Protein AF-A0ABD1H750-F1 (afdb_monomer)

Radius of gyration: 20.86 Å; Cα contacts (8 Å, |Δi|>4): 31; chains: 1; bounding box: 53×37×43 Å

Solvent-accessible surface area (backbone atoms only — not comparable to full-atom values): 6311 Å² total; per-residue (Å²): 136,84,82,76,80,90,79,86,72,84,70,65,93,65,50,74,70,54,50,52,52,49,56,58,40,41,80,81,40,69,92,39,32,64,58,47,18,64,74,66,68,81,53,49,33,70,54,51,49,52,53,51,51,53,53,51,51,52,51,51,30,57,75,68,66,64,59,80,74,70,74,66,75,72,89,79,76,82,75,84,65,81,73,71,84,71,77,75,92,55,82,82,81,78,119

Sequence (95 aa):
MAKTSDSVAELSSWTLEEDKRFENCLVDSVGRWGEIAARLGTISAAEAERRYAMLLEDLAAMEAREIEHLAHPECSKSVKRQTRKVRPWTEDEHR

Structure (mmCIF, N/CA/C/O backbone):
data_AF-A0ABD1H750-F1
#
_entry.id   AF-A0ABD1H750-F1
#
loop_
_atom_site.group_PDB
_atom_site.id
_atom_site.type_symbol
_atom_site.label_atom_id
_atom_site.label_alt_id
_atom_site.label_comp_id
_atom_site.label_asym_id
_atom_site.label_entity_id
_atom_site.label_seq_id
_atom_site.pdbx_PDB_ins_code
_atom_site.Cartn_x
_atom_site.Cartn_y
_atom_site.Cartn_z
_atom_site.occupancy
_atom_site.B_iso_or_equiv
_atom_site.auth_seq_id
_atom_site.auth_comp_id
_atom_site.auth_asym_id
_atom_site.auth_atom_id
_atom_site.pdbx_PDB_model_num
ATOM 1 N N . MET A 1 1 ? 4.309 20.890 -31.938 1.00 34.62 1 MET A N 1
ATOM 2 C CA . MET A 1 1 ? 3.722 20.722 -30.594 1.00 34.62 1 MET A CA 1
ATOM 3 C C . MET A 1 1 ? 4.368 19.501 -29.969 1.00 34.62 1 MET A C 1
ATOM 5 O O . MET A 1 1 ? 4.004 18.393 -30.330 1.00 34.62 1 MET A O 1
ATOM 9 N N . ALA A 1 2 ? 5.402 19.690 -29.152 1.00 35.22 2 ALA A N 1
ATOM 10 C CA . ALA A 1 2 ? 6.023 18.589 -28.424 1.00 35.22 2 ALA A CA 1
ATOM 11 C C . ALA A 1 2 ? 5.295 18.460 -27.084 1.00 35.22 2 ALA A C 1
ATOM 13 O O . ALA A 1 2 ? 5.286 19.398 -26.291 1.00 35.22 2 ALA A O 1
ATOM 14 N N . LYS A 1 3 ? 4.608 17.335 -26.896 1.00 34.81 3 LYS A N 1
ATOM 15 C CA . LYS A 1 3 ? 3.912 16.980 -25.664 1.00 34.81 3 LYS A CA 1
ATOM 16 C C . LYS A 1 3 ? 4.952 16.337 -24.748 1.00 34.81 3 LYS A C 1
ATOM 18 O O . LYS A 1 3 ? 5.222 15.151 -24.865 1.00 34.81 3 LYS A O 1
ATOM 23 N N . THR A 1 4 ? 5.619 17.150 -23.937 1.00 40.34 4 THR A N 1
ATOM 24 C CA . THR A 1 4 ? 6.466 16.670 -22.841 1.00 40.34 4 THR A CA 1
ATOM 25 C C . THR A 1 4 ? 5.558 16.011 -21.814 1.00 40.34 4 THR A C 1
ATOM 27 O O . THR A 1 4 ? 4.721 16.683 -21.215 1.00 40.34 4 THR A O 1
ATOM 30 N N . SER A 1 5 ? 5.679 14.689 -21.700 1.00 46.97 5 SER A N 1
ATOM 31 C CA . SER A 1 5 ? 5.019 13.871 -20.690 1.00 46.97 5 SER A CA 1
ATOM 32 C C . SER A 1 5 ? 5.418 14.355 -19.301 1.00 46.97 5 SER A C 1
ATOM 34 O O . SER A 1 5 ? 6.559 14.211 -18.868 1.00 46.97 5 SER A O 1
ATOM 36 N N . ASP A 1 6 ? 4.456 14.975 -18.636 1.00 42.34 6 ASP A N 1
ATOM 37 C CA . ASP A 1 6 ? 4.452 15.228 -17.206 1.00 42.34 6 ASP A CA 1
ATOM 38 C C . ASP A 1 6 ? 4.246 13.864 -16.525 1.00 42.34 6 ASP A C 1
ATOM 40 O O . ASP A 1 6 ? 3.128 13.364 -16.435 1.00 42.34 6 ASP A O 1
ATOM 44 N N . SER A 1 7 ? 5.329 13.138 -16.243 1.00 52.81 7 SER A N 1
ATOM 45 C CA . SER A 1 7 ? 5.243 11.763 -15.704 1.00 52.81 7 SER A CA 1
ATOM 46 C C . SER A 1 7 ? 6.186 11.507 -14.534 1.00 52.81 7 SER A C 1
ATOM 48 O O . SER A 1 7 ? 6.468 10.362 -14.211 1.00 52.81 7 SER A O 1
ATOM 50 N N . VAL A 1 8 ? 6.683 12.561 -13.878 1.00 51.12 8 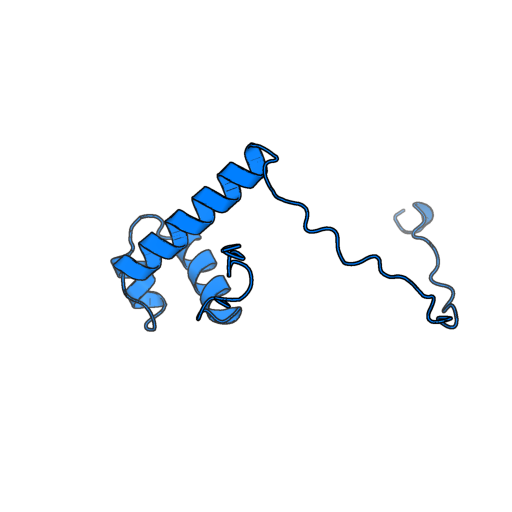VAL A N 1
ATOM 51 C CA . VAL A 1 8 ? 7.607 12.423 -12.731 1.00 51.12 8 VAL A CA 1
ATOM 52 C C . VAL A 1 8 ? 7.148 13.227 -11.500 1.00 51.12 8 VAL A C 1
ATOM 54 O O . VAL A 1 8 ? 7.849 13.260 -10.494 1.00 51.12 8 VAL A O 1
ATOM 57 N N . ALA A 1 9 ? 5.971 13.870 -11.519 1.00 45.31 9 ALA A N 1
ATOM 58 C CA . ALA A 1 9 ? 5.587 14.778 -10.432 1.00 45.31 9 ALA A CA 1
ATOM 59 C C . ALA A 1 9 ? 4.116 14.754 -9.994 1.00 45.31 9 ALA A C 1
ATOM 61 O O . ALA A 1 9 ? 3.726 15.621 -9.214 1.00 45.31 9 ALA A O 1
ATOM 62 N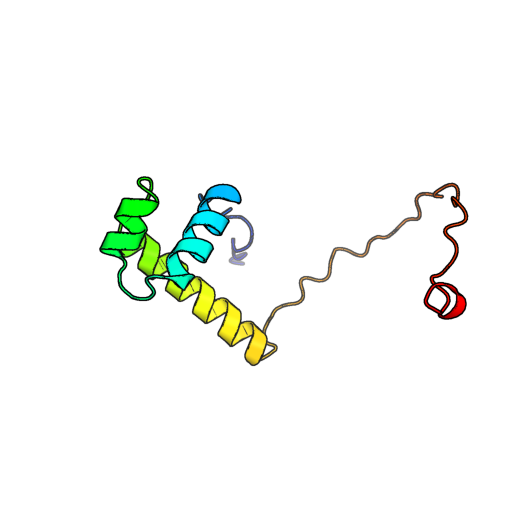 N . GLU A 1 10 ? 3.323 13.735 -10.341 1.00 47.25 10 GLU A N 1
ATOM 63 C CA . GLU A 1 10 ? 2.270 13.327 -9.400 1.00 47.25 10 GLU A CA 1
ATOM 64 C C . GLU A 1 10 ? 2.954 12.562 -8.267 1.00 47.25 10 GLU A C 1
ATOM 66 O O . GLU A 1 10 ? 2.957 11.336 -8.202 1.00 47.25 10 GLU A O 1
ATOM 71 N N . LEU A 1 11 ? 3.636 13.318 -7.402 1.00 53.25 11 LEU A N 1
ATOM 72 C CA . LEU A 1 11 ? 4.050 12.857 -6.087 1.00 53.25 11 LEU A CA 1
ATOM 73 C C . LEU A 1 11 ? 2.801 12.261 -5.449 1.00 53.25 11 LEU A C 1
ATOM 75 O O . LEU A 1 11 ? 1.872 12.999 -5.117 1.00 53.25 11 LEU A O 1
ATOM 79 N N . SER A 1 12 ? 2.765 10.929 -5.383 1.00 60.16 12 SER A N 1
ATOM 80 C CA . SER A 1 12 ? 1.692 10.170 -4.760 1.00 60.16 12 SER A CA 1
ATOM 81 C C . SER A 1 12 ? 1.268 10.894 -3.488 1.00 60.16 12 SER A C 1
ATOM 83 O O . SER A 1 12 ? 2.105 11.215 -2.645 1.00 60.16 12 SER A O 1
ATOM 85 N N . SER A 1 13 ? -0.025 11.189 -3.359 1.00 76.94 13 SER A N 1
ATOM 86 C CA . SER A 1 13 ? -0.595 11.831 -2.164 1.00 76.94 13 SER A CA 1
ATOM 87 C C . SER A 1 13 ? -0.365 11.024 -0.878 1.00 76.94 13 SER A C 1
ATOM 89 O O . SER A 1 13 ? -0.678 11.496 0.212 1.00 76.94 13 SER A O 1
ATOM 91 N N . TRP A 1 14 ? 0.200 9.826 -1.014 1.00 83.25 14 TRP A N 1
ATOM 92 C CA . TRP A 1 14 ? 0.544 8.908 0.045 1.00 83.25 14 TRP A CA 1
ATOM 93 C C . TRP A 1 14 ? 1.866 9.264 0.706 1.00 83.25 14 TRP A C 1
ATOM 95 O O . TRP A 1 14 ? 2.930 9.320 0.084 1.00 83.25 14 TRP A O 1
ATOM 105 N N . THR A 1 15 ? 1.801 9.418 2.019 1.00 87.12 15 THR A N 1
ATOM 106 C CA . THR A 1 15 ? 2.995 9.456 2.856 1.00 87.12 15 THR A CA 1
ATOM 107 C C . THR A 1 15 ? 3.662 8.081 2.921 1.00 87.12 15 THR A C 1
ATOM 109 O O . THR A 1 15 ? 3.021 7.040 2.757 1.00 87.12 15 THR A O 1
ATOM 112 N N . LEU A 1 16 ? 4.962 8.062 3.228 1.00 87.00 16 LEU A N 1
ATOM 113 C CA . LEU A 1 16 ? 5.709 6.818 3.441 1.00 87.00 16 LEU A CA 1
ATOM 114 C C . LEU A 1 16 ? 5.092 5.968 4.566 1.00 87.00 16 LEU A C 1
ATOM 116 O O . LEU A 1 16 ? 5.092 4.740 4.500 1.00 87.00 16 LEU A O 1
ATOM 120 N N . GLU A 1 17 ? 4.584 6.609 5.620 1.00 89.94 17 GLU A N 1
ATOM 121 C CA . GLU A 1 17 ? 3.893 5.931 6.714 1.00 89.94 17 GLU A CA 1
ATOM 122 C C . GLU A 1 17 ? 2.577 5.280 6.271 1.00 89.94 17 GLU A C 1
ATOM 124 O O . GLU A 1 17 ? 2.274 4.174 6.722 1.00 89.94 17 GLU A O 1
ATOM 129 N N . GLU A 1 18 ? 1.793 5.938 5.414 1.00 89.81 18 GLU A N 1
ATOM 130 C CA . GLU A 1 18 ? 0.554 5.370 4.867 1.00 89.81 18 GLU A CA 1
ATOM 131 C C . GLU A 1 18 ? 0.838 4.179 3.959 1.00 89.81 18 GLU A C 1
ATOM 133 O O . GLU A 1 18 ? 0.191 3.141 4.100 1.00 89.81 18 GLU A O 1
ATOM 138 N N . ASP A 1 19 ? 1.846 4.298 3.098 1.00 89.81 19 ASP A N 1
ATOM 139 C CA . ASP A 1 19 ? 2.260 3.235 2.185 1.00 89.81 19 ASP A CA 1
ATOM 140 C C . ASP A 1 19 ? 2.710 1.987 2.963 1.00 89.81 19 ASP A C 1
ATOM 142 O O . ASP A 1 19 ? 2.185 0.894 2.758 1.00 89.81 19 ASP A O 1
ATOM 146 N N . LYS A 1 20 ? 3.541 2.161 4.001 1.00 91.06 20 LYS A N 1
ATOM 147 C CA . LYS A 1 20 ? 3.937 1.064 4.906 1.00 91.06 20 LYS A CA 1
ATOM 148 C C . LYS A 1 20 ? 2.756 0.408 5.618 1.00 91.06 20 LYS A C 1
ATOM 150 O O . LYS A 1 20 ? 2.736 -0.808 5.808 1.00 91.06 20 LYS A O 1
ATOM 155 N N . ARG A 1 21 ? 1.779 1.198 6.077 1.00 92.69 21 ARG A N 1
ATOM 156 C CA . ARG A 1 21 ? 0.577 0.653 6.731 1.00 92.69 21 ARG A CA 1
ATOM 157 C C . ARG A 1 21 ? -0.272 -0.138 5.746 1.00 92.69 21 ARG A C 1
ATOM 159 O O . ARG A 1 21 ? -0.807 -1.177 6.128 1.00 92.69 21 ARG A O 1
ATOM 166 N N . PHE A 1 22 ? -0.382 0.338 4.512 1.00 93.00 22 PHE A N 1
ATOM 167 C CA . PHE A 1 22 ? -1.055 -0.369 3.433 1.00 93.00 22 PHE A CA 1
ATOM 168 C C . PHE A 1 22 ? -0.373 -1.700 3.120 1.00 93.00 22 PHE A C 1
ATOM 170 O O . PHE A 1 22 ? -1.042 -2.730 3.192 1.00 93.00 22 PHE A O 1
ATOM 177 N N . GLU A 1 23 ? 0.943 -1.709 2.903 1.00 92.31 23 GLU A N 1
ATOM 178 C CA . GLU A 1 23 ? 1.715 -2.938 2.675 1.00 92.31 23 GLU A CA 1
ATOM 179 C C . GLU A 1 23 ? 1.550 -3.942 3.820 1.00 92.31 23 GLU A C 1
ATOM 181 O O . GLU A 1 23 ? 1.305 -5.126 3.591 1.00 92.31 23 GLU A O 1
ATOM 186 N N . ASN A 1 24 ? 1.590 -3.471 5.068 1.00 93.06 24 ASN A N 1
ATOM 187 C CA . ASN A 1 24 ? 1.375 -4.338 6.222 1.00 93.06 24 ASN A CA 1
ATOM 188 C C . ASN A 1 24 ? -0.052 -4.917 6.266 1.00 93.06 24 ASN A C 1
ATOM 190 O O . ASN A 1 24 ? -0.243 -6.056 6.679 1.00 93.06 24 ASN A O 1
ATOM 194 N N . CYS A 1 25 ? -1.065 -4.164 5.827 1.00 92.69 25 CYS A N 1
ATOM 195 C CA . CYS A 1 25 ? -2.434 -4.677 5.734 1.00 92.69 25 CYS A CA 1
ATOM 196 C C . CYS A 1 25 ? -2.609 -5.689 4.593 1.00 92.69 25 CYS A C 1
ATOM 198 O O . CYS A 1 25 ? -3.448 -6.585 4.713 1.00 92.69 25 CYS A O 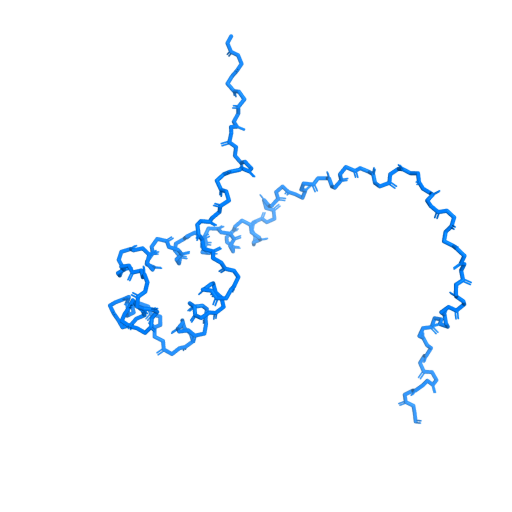1
ATOM 200 N N . LEU A 1 26 ? -1.831 -5.577 3.510 1.00 93.50 26 LEU A N 1
ATOM 201 C CA . LEU A 1 26 ? -1.854 -6.562 2.429 1.00 93.50 26 LEU A CA 1
ATOM 202 C C . LEU A 1 26 ? -1.467 -7.948 2.946 1.00 93.50 26 LEU A C 1
ATOM 204 O O . LEU A 1 26 ? -2.138 -8.907 2.586 1.00 93.50 26 LEU A O 1
ATOM 208 N N . VAL A 1 27 ? -0.483 -8.057 3.845 1.00 90.50 27 VAL A N 1
ATOM 209 C CA . VAL A 1 27 ? -0.042 -9.349 4.415 1.00 90.50 27 VAL A CA 1
ATOM 210 C C . VAL A 1 27 ? -1.213 -10.174 4.966 1.00 90.50 27 VAL A C 1
ATOM 212 O O . VAL A 1 27 ? -1.286 -11.378 4.727 1.00 90.50 27 VAL A O 1
ATOM 215 N N . ASP A 1 28 ? -2.158 -9.523 5.647 1.00 87.62 28 ASP A N 1
ATOM 216 C CA . ASP A 1 28 ? -3.278 -10.197 6.313 1.00 87.62 28 ASP A CA 1
ATOM 217 C C . ASP A 1 28 ? -4.552 -10.283 5.458 1.00 87.62 28 ASP A C 1
ATOM 219 O O . ASP A 1 28 ? -5.479 -11.026 5.792 1.00 87.62 28 ASP A O 1
ATOM 223 N N . SER A 1 29 ? -4.710 -9.418 4.451 1.00 87.94 29 SER A N 1
ATOM 224 C CA . SER A 1 29 ? -6.040 -9.090 3.907 1.00 87.94 29 SER A CA 1
ATOM 225 C C . SER A 1 29 ? -6.055 -8.706 2.422 1.00 87.94 29 SER A C 1
ATOM 227 O O . SER A 1 29 ? -6.927 -7.940 2.006 1.00 87.94 29 SER A O 1
ATOM 229 N N . VAL A 1 30 ? -5.149 -9.256 1.598 1.00 89.75 30 VAL A N 1
ATOM 230 C CA . VAL A 1 30 ? -5.187 -9.071 0.128 1.00 89.75 30 VAL A CA 1
ATOM 231 C C . VAL A 1 30 ? -6.595 -9.336 -0.426 1.00 89.75 30 VAL A C 1
ATOM 233 O O . VAL A 1 30 ? -7.237 -10.330 -0.083 1.00 89.75 30 VAL A O 1
ATOM 236 N N . GLY A 1 31 ? -7.098 -8.436 -1.276 1.00 86.44 31 GLY A N 1
ATOM 237 C CA . GLY A 1 31 ? -8.426 -8.552 -1.893 1.00 86.44 31 GLY A CA 1
ATOM 238 C C . GLY A 1 31 ? -9.597 -8.160 -0.983 1.00 86.44 31 GLY A C 1
ATOM 239 O O . GLY A 1 31 ? -10.730 -8.059 -1.450 1.00 86.44 31 GLY A O 1
ATOM 240 N N . ARG A 1 32 ? -9.358 -7.882 0.307 1.00 94.50 32 ARG A N 1
ATOM 241 C CA . ARG A 1 32 ? -10.371 -7.399 1.263 1.00 94.50 32 ARG A CA 1
ATOM 242 C C . ARG A 1 32 ? -10.261 -5.884 1.427 1.00 94.50 32 ARG A C 1
ATOM 244 O O . ARG A 1 32 ? -10.050 -5.371 2.524 1.00 94.50 32 ARG A O 1
ATOM 251 N N . TRP A 1 33 ? -10.432 -5.154 0.327 1.00 94.50 33 TRP A N 1
ATOM 252 C CA . TRP A 1 33 ? -10.197 -3.704 0.258 1.00 94.50 33 TRP A CA 1
ATOM 253 C C . TRP A 1 33 ? -11.005 -2.888 1.267 1.00 94.50 33 TRP A C 1
ATOM 255 O O . TRP A 1 33 ? -10.505 -1.902 1.797 1.00 94.50 33 TRP A O 1
ATOM 265 N N . GLY A 1 34 ? -12.228 -3.321 1.584 1.00 91.69 34 GLY A N 1
ATOM 266 C CA . GLY A 1 34 ? -13.041 -2.697 2.631 1.00 91.69 34 GLY A CA 1
ATOM 267 C C . GLY A 1 34 ? -12.413 -2.789 4.025 1.00 91.69 34 GLY A C 1
ATOM 268 O O . GLY A 1 34 ? -12.482 -1.829 4.786 1.00 91.69 34 GLY A O 1
ATOM 269 N N . GLU A 1 35 ? -11.755 -3.904 4.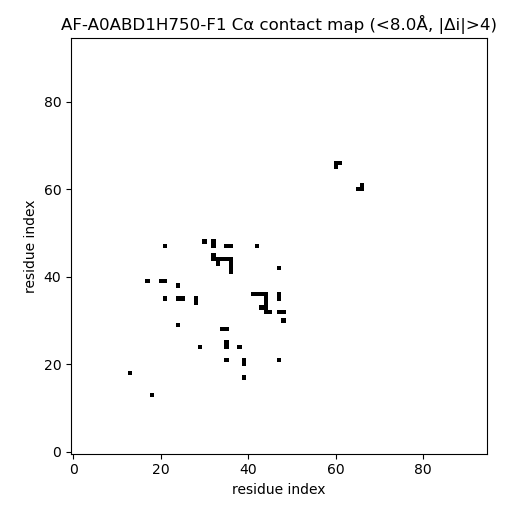353 1.00 92.69 35 GLU A N 1
ATOM 270 C CA . GLU A 1 35 ? -11.046 -4.055 5.630 1.00 92.69 35 GLU A CA 1
ATOM 271 C C . GLU A 1 35 ? -9.750 -3.249 5.650 1.00 92.69 35 GLU A C 1
ATOM 273 O O . GLU A 1 35 ? -9.456 -2.589 6.644 1.00 92.69 35 GLU A O 1
ATOM 278 N N . ILE A 1 36 ? -9.004 -3.256 4.544 1.00 92.06 36 ILE A N 1
ATOM 279 C CA . ILE A 1 36 ? -7.783 -2.456 4.401 1.00 92.06 36 ILE A CA 1
ATOM 280 C C . ILE A 1 36 ? -8.118 -0.966 4.565 1.00 92.06 36 ILE A C 1
ATOM 282 O O . ILE A 1 36 ? -7.506 -0.282 5.381 1.00 92.06 36 ILE A O 1
ATOM 286 N N . ALA A 1 37 ? -9.153 -0.479 3.877 1.00 92.38 37 ALA A N 1
ATOM 287 C CA . ALA A 1 37 ? -9.641 0.890 4.009 1.00 92.38 37 ALA A CA 1
ATOM 288 C C . ALA A 1 37 ? -10.082 1.219 5.444 1.00 92.38 37 ALA A C 1
ATOM 290 O O . ALA A 1 37 ? -9.730 2.273 5.966 1.00 92.38 37 ALA A O 1
ATOM 291 N N . ALA A 1 38 ? -10.791 0.305 6.116 1.00 92.38 38 ALA A N 1
ATOM 292 C CA . ALA A 1 38 ? -11.196 0.493 7.508 1.00 92.38 38 ALA A CA 1
ATOM 293 C C . ALA A 1 38 ? -10.000 0.552 8.476 1.00 92.38 38 ALA A C 1
ATOM 295 O O . ALA A 1 38 ? -10.028 1.329 9.429 1.00 92.38 38 ALA A O 1
ATOM 296 N N . ARG A 1 39 ? -8.943 -0.238 8.234 1.00 89.75 39 ARG A N 1
ATOM 297 C CA . ARG A 1 39 ? -7.710 -0.223 9.040 1.00 89.75 39 ARG A CA 1
ATOM 298 C C . ARG A 1 39 ? -6.877 1.035 8.813 1.00 89.75 39 ARG A C 1
ATOM 300 O O . ARG A 1 39 ? -6.311 1.556 9.771 1.00 89.75 39 ARG A O 1
ATOM 307 N N . LEU A 1 40 ? -6.788 1.516 7.572 1.00 88.25 40 LEU A N 1
ATOM 308 C CA . LEU A 1 40 ? -6.054 2.744 7.261 1.00 88.25 40 LEU A CA 1
ATOM 309 C C . LEU A 1 40 ? -6.830 3.994 7.684 1.00 88.25 40 LEU A C 1
ATOM 311 O O . LEU A 1 40 ? -6.221 4.963 8.127 1.00 88.25 40 LEU A O 1
ATOM 315 N N . GLY A 1 41 ? -8.159 3.979 7.567 1.00 87.06 41 GLY A N 1
ATOM 316 C CA . GLY A 1 41 ? -9.058 5.066 7.967 1.00 87.06 41 GLY A CA 1
ATOM 317 C C . GLY A 1 41 ? -8.957 6.339 7.118 1.00 87.06 41 GLY A C 1
ATOM 318 O O . GLY A 1 41 ? -9.812 7.212 7.237 1.00 87.06 41 GLY A O 1
ATOM 319 N N . THR A 1 42 ? -7.941 6.449 6.259 1.00 86.12 42 THR A N 1
ATOM 320 C CA . THR A 1 42 ? -7.660 7.626 5.427 1.00 86.12 42 THR A CA 1
ATOM 321 C C . THR A 1 42 ? -8.082 7.457 3.969 1.00 86.12 42 THR A C 1
ATOM 323 O O . THR A 1 42 ? -8.244 8.449 3.264 1.00 86.12 42 THR A O 1
ATOM 326 N N . ILE A 1 43 ? -8.307 6.221 3.516 1.00 88.94 43 ILE A N 1
ATOM 327 C CA . ILE A 1 43 ? -8.556 5.894 2.107 1.00 88.94 43 ILE A CA 1
ATOM 328 C C . ILE A 1 43 ? -9.837 5.082 1.921 1.00 88.94 43 ILE A C 1
ATOM 330 O O . ILE A 1 43 ? -10.320 4.419 2.837 1.00 88.94 43 ILE A O 1
ATOM 334 N N . SER A 1 44 ? -10.373 5.100 0.701 1.00 93.00 44 SER A N 1
ATOM 335 C CA . SER A 1 44 ? -11.504 4.250 0.316 1.00 93.00 44 SER A CA 1
ATOM 336 C C . SER A 1 44 ? -11.044 2.863 -0.148 1.00 93.00 44 SER A C 1
ATOM 338 O O . SER A 1 44 ? -9.896 2.675 -0.543 1.00 93.00 44 SER A O 1
ATOM 340 N N . ALA A 1 45 ? -11.962 1.892 -0.164 1.00 93.56 45 ALA A N 1
ATOM 341 C CA . ALA A 1 45 ? -11.688 0.553 -0.691 1.00 93.56 45 ALA A CA 1
ATOM 342 C C . ALA A 1 45 ? -11.260 0.585 -2.170 1.00 93.56 45 ALA A C 1
ATOM 344 O O . ALA A 1 45 ? -10.312 -0.092 -2.551 1.00 93.56 45 ALA A O 1
ATOM 345 N N . ALA A 1 46 ? -11.910 1.423 -2.982 1.00 93.44 46 ALA A N 1
ATOM 346 C CA . ALA A 1 46 ? -11.545 1.599 -4.386 1.00 93.44 46 ALA A CA 1
ATOM 347 C C . ALA A 1 46 ? -10.135 2.191 -4.542 1.00 93.44 46 ALA A C 1
ATOM 349 O O . ALA A 1 46 ? -9.403 1.819 -5.451 1.00 93.44 46 ALA A O 1
ATOM 350 N N . GLU A 1 47 ? -9.731 3.088 -3.639 1.00 92.06 47 GLU A N 1
ATOM 351 C CA . GLU A 1 47 ? -8.375 3.642 -3.646 1.00 92.06 47 GLU A CA 1
ATOM 352 C C . GLU A 1 47 ? -7.322 2.599 -3.260 1.00 92.06 47 GLU A C 1
ATOM 354 O O . GLU A 1 47 ? -6.285 2.507 -3.911 1.00 92.06 47 GLU A O 1
ATOM 359 N N . ALA A 1 48 ? -7.612 1.763 -2.260 1.00 91.94 48 ALA A N 1
ATOM 360 C CA . ALA A 1 48 ? -6.744 0.649 -1.885 1.00 91.94 48 ALA A CA 1
ATOM 361 C C . ALA A 1 48 ? -6.548 -0.345 -3.048 1.00 91.94 48 ALA A C 1
ATOM 363 O O . ALA A 1 48 ? -5.430 -0.794 -3.295 1.00 91.94 48 ALA A O 1
ATOM 364 N N . GLU A 1 49 ? -7.616 -0.649 -3.791 1.00 94.44 49 GLU A N 1
ATOM 365 C CA . GLU A 1 49 ? -7.555 -1.504 -4.981 1.00 94.44 49 GLU A CA 1
ATOM 366 C C . GLU A 1 49 ? -6.717 -0.875 -6.102 1.00 94.44 49 GLU A C 1
ATOM 368 O O . GLU A 1 49 ? -5.843 -1.536 -6.662 1.00 94.44 49 GLU A O 1
ATOM 373 N N . ARG A 1 50 ? -6.918 0.419 -6.393 1.00 93.75 50 ARG A N 1
ATOM 374 C CA . ARG A 1 50 ? -6.101 1.144 -7.382 1.00 93.75 50 ARG A CA 1
ATOM 375 C C . ARG A 1 50 ? -4.622 1.148 -7.014 1.00 93.75 50 ARG A C 1
ATOM 377 O O . ARG A 1 50 ? -3.779 0.919 -7.878 1.00 93.75 50 ARG A O 1
ATOM 384 N N . ARG A 1 51 ? -4.301 1.372 -5.737 1.00 91.56 51 ARG A N 1
ATOM 385 C CA . ARG A 1 51 ? -2.915 1.357 -5.252 1.00 91.56 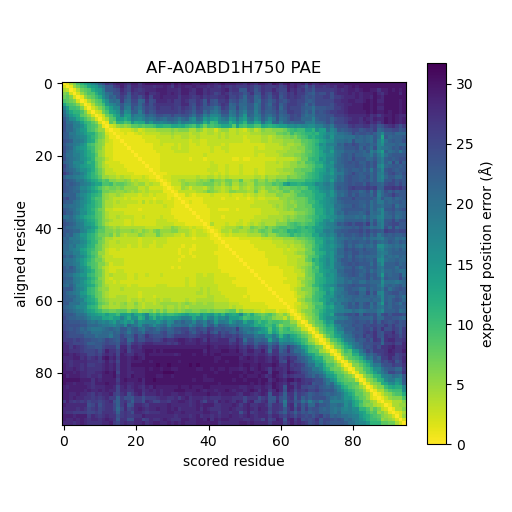51 ARG A CA 1
ATOM 386 C C . ARG A 1 51 ? -2.271 -0.011 -5.445 1.00 91.56 51 ARG A C 1
ATOM 388 O O . ARG A 1 51 ? -1.125 -0.086 -5.878 1.00 91.56 51 ARG A O 1
ATOM 395 N N . TYR A 1 52 ? -3.022 -1.077 -5.180 1.00 94.25 52 TYR A N 1
ATOM 396 C CA . TYR A 1 52 ? -2.565 -2.439 -5.425 1.00 94.25 52 TYR A CA 1
ATOM 397 C C . TYR A 1 52 ? -2.346 -2.729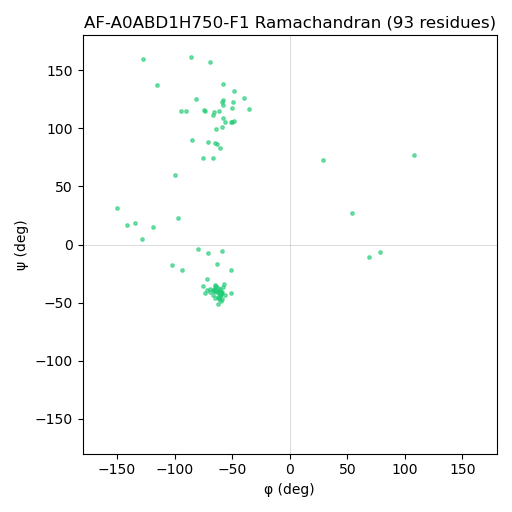 -6.917 1.00 94.25 52 TYR A C 1
ATOM 399 O O . TYR A 1 52 ? -1.351 -3.354 -7.268 1.00 94.25 52 TYR A O 1
ATOM 407 N N . ALA A 1 53 ? -3.224 -2.244 -7.800 1.00 93.88 53 ALA A N 1
ATOM 408 C CA . ALA A 1 53 ? -3.057 -2.408 -9.244 1.00 93.88 53 ALA A CA 1
ATOM 409 C C . ALA A 1 53 ? -1.759 -1.759 -9.755 1.00 93.88 53 ALA A C 1
ATOM 411 O O . ALA A 1 53 ? -1.009 -2.410 -10.476 1.00 93.88 53 ALA A O 1
ATOM 412 N N . MET A 1 54 ? -1.439 -0.539 -9.306 1.00 91.00 54 MET A N 1
ATOM 413 C CA . MET A 1 54 ? -0.163 0.112 -9.646 1.00 91.00 54 MET A CA 1
ATOM 414 C C . MET A 1 54 ? 1.046 -0.687 -9.145 1.00 91.00 54 MET A C 1
ATOM 416 O O . MET A 1 54 ? 2.016 -0.852 -9.873 1.00 91.00 54 MET A O 1
ATOM 420 N N . LEU A 1 55 ? 0.976 -1.248 -7.931 1.00 91.69 55 LEU A N 1
ATOM 421 C CA . LEU A 1 55 ? 2.046 -2.105 -7.411 1.00 91.69 55 LEU A CA 1
ATOM 422 C C . LEU A 1 55 ? 2.265 -3.349 -8.290 1.00 91.69 55 LEU A C 1
ATOM 424 O O . LEU A 1 55 ? 3.401 -3.773 -8.491 1.00 91.69 55 LEU A O 1
ATOM 428 N N . LEU A 1 56 ? 1.193 -3.941 -8.823 1.00 93.44 56 LEU A N 1
ATOM 429 C CA . LEU A 1 56 ? 1.300 -5.069 -9.751 1.00 93.44 56 LEU A CA 1
ATOM 430 C C . LEU A 1 56 ? 1.893 -4.660 -11.103 1.00 93.44 56 LEU A C 1
ATOM 432 O O . LEU A 1 56 ? 2.669 -5.425 -11.671 1.00 93.44 56 LEU A O 1
ATOM 436 N N . GLU A 1 57 ? 1.546 -3.477 -11.609 1.00 91.94 57 GLU A N 1
ATOM 437 C CA . GLU A 1 57 ? 2.146 -2.923 -12.828 1.00 91.94 57 GLU A CA 1
ATOM 438 C C . GLU A 1 57 ? 3.652 -2.696 -12.650 1.00 91.94 57 GLU A C 1
ATOM 440 O O . GLU A 1 57 ? 4.433 -3.131 -13.498 1.00 91.94 57 GLU A O 1
ATOM 445 N N . ASP A 1 58 ? 4.070 -2.122 -11.517 1.00 87.81 58 ASP A N 1
ATOM 446 C CA . ASP A 1 58 ? 5.483 -1.937 -11.177 1.00 87.81 58 ASP A CA 1
ATOM 447 C C . ASP A 1 58 ? 6.222 -3.283 -11.131 1.00 87.81 58 ASP A C 1
ATOM 449 O O . ASP A 1 58 ? 7.279 -3.438 -11.745 1.00 87.81 58 ASP A O 1
ATOM 453 N N . LEU A 1 59 ? 5.653 -4.295 -10.463 1.00 91.19 59 LEU A N 1
ATOM 454 C CA . LEU A 1 59 ? 6.233 -5.642 -10.412 1.00 91.19 59 LEU A CA 1
ATOM 455 C C . LEU A 1 59 ? 6.349 -6.273 -11.804 1.00 91.19 59 LEU A C 1
ATOM 457 O O . LEU A 1 59 ? 7.393 -6.835 -12.138 1.00 91.19 59 LEU A O 1
ATOM 461 N N . ALA A 1 60 ? 5.319 -6.141 -12.640 1.00 91.06 60 ALA A N 1
ATOM 462 C CA . ALA A 1 60 ? 5.345 -6.648 -14.007 1.00 91.06 60 ALA A CA 1
ATOM 463 C C . ALA A 1 60 ? 6.426 -5.951 -14.850 1.00 91.06 60 ALA A C 1
ATOM 465 O O . ALA A 1 60 ? 7.158 -6.616 -15.585 1.00 91.06 60 ALA A O 1
ATOM 466 N N . ALA A 1 61 ? 6.591 -4.633 -14.707 1.00 88.06 61 ALA A N 1
ATOM 467 C CA . ALA A 1 61 ? 7.658 -3.883 -15.367 1.00 88.06 61 ALA A CA 1
ATOM 468 C C . ALA A 1 61 ? 9.052 -4.318 -14.878 1.00 88.06 61 ALA A C 1
ATOM 470 O O . ALA A 1 61 ? 9.981 -4.459 -15.683 1.00 88.06 61 ALA A O 1
ATOM 471 N N . MET A 1 62 ? 9.202 -4.600 -13.576 1.00 87.06 62 MET A N 1
ATOM 472 C CA . MET A 1 62 ? 10.438 -5.148 -13.005 1.00 87.06 62 MET A CA 1
ATOM 473 C C . MET A 1 62 ? 10.784 -6.515 -13.598 1.00 87.06 62 MET A C 1
ATOM 475 O O . MET A 1 62 ? 11.927 -6.746 -14.004 1.00 87.06 62 MET A O 1
ATOM 479 N N . GLU A 1 63 ? 9.802 -7.409 -13.683 1.00 90.81 63 GLU A N 1
ATOM 480 C CA . GLU A 1 63 ? 9.962 -8.750 -14.251 1.00 90.81 63 GLU A CA 1
ATOM 481 C C . GLU A 1 63 ? 10.278 -8.703 -15.751 1.00 90.81 63 GLU A C 1
ATOM 483 O O . GLU A 1 63 ? 11.157 -9.430 -16.226 1.00 90.81 63 GLU A O 1
ATOM 488 N N . ALA A 1 64 ? 9.638 -7.791 -16.486 1.00 88.25 64 ALA A N 1
ATOM 489 C CA . ALA A 1 64 ? 9.890 -7.547 -17.903 1.00 88.25 64 ALA A CA 1
ATOM 490 C C . ALA A 1 64 ? 11.242 -6.857 -18.179 1.00 88.25 64 ALA A C 1
ATOM 492 O O . ALA A 1 64 ? 11.642 -6.740 -19.338 1.00 88.25 64 ALA A O 1
ATOM 493 N N . ARG A 1 65 ? 11.970 -6.422 -17.134 1.00 82.06 65 ARG A N 1
ATOM 494 C CA . ARG A 1 65 ? 13.158 -5.547 -17.225 1.00 82.06 65 ARG A CA 1
ATOM 495 C C . ARG A 1 65 ? 12.886 -4.251 -17.998 1.00 82.06 65 ARG A C 1
ATOM 497 O O . ARG A 1 65 ? 13.807 -3.666 -18.561 1.00 82.06 65 ARG A O 1
ATOM 504 N N . GLU A 1 66 ? 11.638 -3.801 -17.997 1.00 76.00 66 GLU A N 1
ATOM 505 C CA . GLU A 1 66 ? 11.176 -2.584 -18.669 1.00 76.00 66 GLU A CA 1
ATOM 506 C C . GLU A 1 66 ? 11.115 -1.398 -17.696 1.00 76.00 66 GLU A C 1
ATOM 508 O O . GLU A 1 66 ? 10.418 -0.413 -17.906 1.00 76.00 66 GLU A O 1
ATOM 513 N N . ILE A 1 67 ? 11.877 -1.470 -16.604 1.00 66.69 67 ILE A N 1
ATOM 514 C CA . ILE A 1 67 ? 12.104 -0.304 -15.763 1.00 66.69 67 ILE A CA 1
ATOM 515 C C . ILE A 1 67 ? 13.078 0.595 -16.519 1.00 66.69 67 ILE A C 1
ATOM 517 O O . ILE A 1 67 ? 14.242 0.225 -16.718 1.00 66.69 67 ILE A O 1
ATOM 521 N N . GLU A 1 68 ? 12.639 1.793 -16.906 1.00 66.88 68 GLU A N 1
ATOM 522 C CA . GLU A 1 68 ? 13.581 2.863 -17.211 1.00 66.88 68 GLU A CA 1
ATOM 523 C C . GLU A 1 68 ? 14.409 3.098 -15.949 1.00 66.88 68 GLU A C 1
ATOM 525 O O . GLU A 1 68 ? 13.964 3.712 -14.978 1.00 66.88 68 GLU A O 1
ATOM 530 N N . HIS A 1 69 ? 15.631 2.567 -15.939 1.00 59.62 69 HIS A N 1
ATOM 531 C CA . HIS A 1 69 ? 16.637 2.959 -14.973 1.00 59.62 69 HIS A CA 1
ATOM 532 C C . HIS A 1 69 ? 16.928 4.422 -15.291 1.00 59.62 69 HIS A C 1
ATOM 534 O O . HIS A 1 69 ? 17.776 4.709 -16.137 1.00 59.62 69 HIS A O 1
ATOM 540 N N . LEU A 1 70 ? 16.142 5.332 -14.698 1.00 59.25 70 LEU A N 1
ATOM 541 C CA . LEU A 1 70 ? 16.345 6.768 -14.784 1.00 59.25 70 LEU A CA 1
ATOM 542 C C . LEU A 1 70 ? 17.812 6.968 -14.468 1.00 59.25 70 LEU A C 1
ATOM 544 O O . LEU A 1 70 ? 18.239 6.748 -13.332 1.00 59.25 70 LEU A O 1
ATOM 548 N N . ALA A 1 71 ? 18.589 7.266 -15.509 1.00 55.59 71 ALA A N 1
ATOM 549 C CA . ALA A 1 71 ? 20.001 7.511 -15.372 1.00 55.59 71 ALA A CA 1
ATOM 550 C C . ALA A 1 71 ? 20.085 8.637 -14.356 1.00 55.59 71 ALA A C 1
ATOM 552 O O . ALA A 1 71 ? 19.696 9.771 -14.649 1.00 55.59 71 ALA A O 1
ATOM 553 N N . HIS A 1 72 ? 20.479 8.292 -13.127 1.00 53.06 72 HIS A N 1
ATOM 554 C CA . HIS A 1 72 ? 20.720 9.280 -12.099 1.00 53.06 72 HIS A CA 1
ATOM 555 C C . HIS A 1 72 ? 21.623 10.300 -12.779 1.00 53.06 72 HIS A C 1
ATOM 557 O O . HIS A 1 72 ? 22.648 9.867 -13.318 1.00 53.06 72 HIS A O 1
ATOM 563 N N . PRO A 1 73 ? 21.241 11.592 -12.850 1.00 58.62 73 PRO A N 1
ATOM 564 C CA . PRO A 1 73 ? 22.058 12.580 -13.527 1.00 58.62 73 PRO A CA 1
ATOM 565 C C . PRO A 1 73 ? 23.451 12.396 -12.963 1.00 58.62 73 PRO A C 1
ATOM 567 O O . PRO A 1 73 ? 23.616 12.415 -11.736 1.00 58.62 73 PRO A O 1
ATOM 570 N N . GLU A 1 74 ? 24.373 12.032 -13.856 1.00 50.66 74 GLU A N 1
ATOM 571 C CA . GLU A 1 74 ? 25.735 11.631 -13.545 1.00 50.66 74 GLU A CA 1
ATOM 572 C C . GLU A 1 74 ? 26.195 12.465 -12.357 1.00 50.66 74 GLU A C 1
ATOM 574 O O . GLU A 1 74 ? 26.205 13.696 -12.461 1.00 50.66 74 GLU A O 1
ATOM 579 N N . CYS A 1 75 ? 26.479 11.826 -11.213 1.00 41.81 75 CYS A N 1
ATOM 580 C CA . CYS A 1 75 ? 27.010 12.497 -10.028 1.00 41.81 75 CYS A CA 1
ATOM 581 C C . CYS A 1 75 ? 28.417 12.991 -10.377 1.00 41.81 75 CYS A C 1
ATOM 583 O O . CYS A 1 75 ? 29.449 12.415 -10.040 1.00 41.81 75 CYS A O 1
ATOM 585 N N . SER A 1 76 ? 28.438 14.046 -11.175 1.00 54.78 76 SER A N 1
ATOM 586 C CA . SER A 1 76 ? 29.598 14.650 -11.765 1.00 54.78 76 SER A CA 1
ATOM 587 C C . SER A 1 76 ? 30.009 15.765 -10.833 1.00 54.78 76 SER A C 1
ATOM 589 O O . SER A 1 76 ? 29.323 16.781 -10.722 1.00 54.78 76 SER A O 1
ATOM 591 N N . LYS A 1 77 ? 31.198 15.555 -10.259 1.00 43.16 77 LYS A N 1
ATOM 592 C CA . LYS A 1 77 ? 32.076 16.485 -9.525 1.00 43.16 77 LYS A CA 1
ATOM 593 C C . LYS A 1 77 ? 32.127 16.240 -8.015 1.00 43.16 77 LYS A C 1
ATOM 595 O O . LYS A 1 77 ? 31.572 16.970 -7.204 1.00 43.16 77 LYS A O 1
ATOM 600 N N . SER A 1 78 ? 32.882 15.199 -7.660 1.00 51.84 78 SER A N 1
ATOM 601 C CA . SER A 1 78 ? 34.000 15.279 -6.705 1.00 51.84 78 SER A CA 1
ATOM 602 C C . SER A 1 78 ? 33.906 16.360 -5.616 1.00 51.84 78 SER A C 1
ATOM 604 O O . SER A 1 78 ? 34.706 17.293 -5.557 1.00 51.84 78 SER A O 1
ATOM 606 N N . VAL A 1 79 ? 33.028 16.150 -4.636 1.00 47.22 79 VAL A N 1
ATOM 607 C CA . VAL A 1 79 ? 33.328 16.622 -3.282 1.00 47.22 79 VAL A CA 1
ATOM 608 C C . VAL A 1 79 ? 34.530 15.806 -2.820 1.00 47.22 79 VAL A C 1
ATOM 610 O O . VAL A 1 79 ? 34.431 14.586 -2.677 1.00 47.22 79 VAL A O 1
ATOM 613 N N . LYS A 1 80 ? 35.682 16.456 -2.611 1.00 54.97 80 LYS A N 1
ATOM 614 C CA . LYS A 1 80 ? 36.807 15.865 -1.874 1.00 54.97 80 LYS A CA 1
ATOM 615 C C . LYS A 1 80 ? 36.317 15.561 -0.459 1.00 54.97 80 LYS A C 1
ATOM 617 O O . LYS A 1 80 ? 36.495 16.352 0.462 1.00 54.97 80 LYS A O 1
ATOM 622 N N . ARG A 1 81 ? 35.658 14.414 -0.294 1.00 53.38 81 ARG A N 1
ATOM 623 C CA . ARG A 1 81 ? 35.387 13.831 1.011 1.00 53.38 81 ARG A CA 1
ATOM 624 C C . ARG A 1 81 ? 36.754 13.558 1.601 1.00 53.38 81 ARG A C 1
ATOM 626 O O . ARG A 1 81 ? 37.516 12.755 1.068 1.00 53.38 81 ARG A O 1
ATOM 633 N N . GLN A 1 82 ? 37.064 14.260 2.681 1.00 56.72 82 GLN A N 1
ATOM 634 C CA . GLN A 1 82 ? 38.120 13.868 3.590 1.00 56.72 82 GLN A CA 1
ATOM 635 C C . GLN A 1 82 ? 37.841 12.403 3.938 1.00 56.72 82 GLN A C 1
ATOM 637 O O . GLN A 1 82 ? 36.845 12.079 4.588 1.00 56.72 82 GLN A O 1
ATOM 642 N N . THR A 1 83 ? 38.631 11.503 3.361 1.00 55.56 83 THR A N 1
ATOM 643 C CA . THR A 1 83 ? 38.436 10.064 3.477 1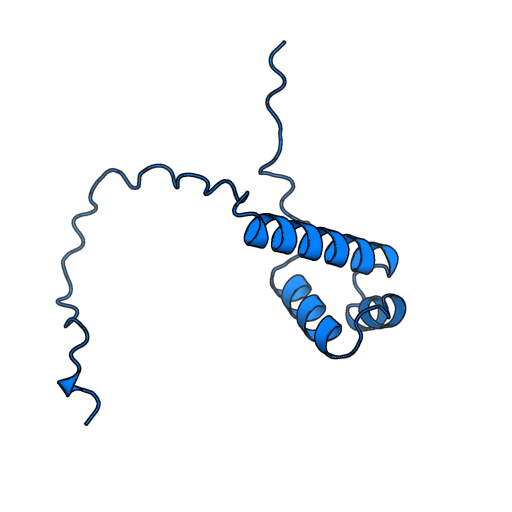.00 55.56 83 THR A CA 1
ATOM 644 C C . THR A 1 83 ? 38.624 9.701 4.939 1.00 55.56 83 THR A C 1
ATOM 646 O O . THR A 1 83 ? 39.754 9.555 5.409 1.00 55.56 83 THR A O 1
ATOM 649 N N . ARG A 1 84 ? 37.526 9.534 5.683 1.00 64.50 84 ARG A N 1
ATOM 650 C CA . ARG A 1 84 ? 37.566 8.633 6.832 1.00 64.50 84 ARG A CA 1
ATOM 651 C C . ARG A 1 84 ? 37.964 7.290 6.237 1.00 64.50 84 ARG A C 1
ATOM 653 O O . ARG A 1 84 ? 37.304 6.823 5.311 1.00 64.50 84 ARG A O 1
ATOM 660 N N . LYS A 1 85 ? 39.091 6.740 6.689 1.00 59.69 85 LYS A N 1
ATOM 661 C CA . LYS A 1 85 ? 39.544 5.406 6.297 1.00 59.69 85 LYS A CA 1
ATOM 662 C C . LYS A 1 85 ? 38.500 4.414 6.804 1.00 59.69 85 LYS A C 1
ATOM 664 O O . LYS A 1 85 ? 38.582 3.957 7.937 1.00 59.69 85 LYS A O 1
ATOM 669 N N . VAL A 1 86 ? 37.463 4.174 6.011 1.00 65.38 86 VAL A N 1
ATOM 670 C CA . VAL A 1 86 ? 36.540 3.072 6.245 1.00 65.38 86 VAL A CA 1
ATOM 671 C C . VAL A 1 86 ? 37.328 1.836 5.849 1.00 65.38 86 VAL A C 1
ATOM 673 O O . VAL A 1 86 ? 37.767 1.730 4.703 1.00 65.38 86 VAL A O 1
ATOM 676 N N . ARG A 1 87 ? 37.612 0.972 6.826 1.00 71.19 87 ARG A N 1
ATOM 677 C CA . ARG A 1 87 ? 38.181 -0.345 6.547 1.00 71.19 87 ARG A CA 1
ATOM 678 C C . ARG A 1 87 ? 37.207 -1.066 5.609 1.00 71.19 87 ARG A C 1
AT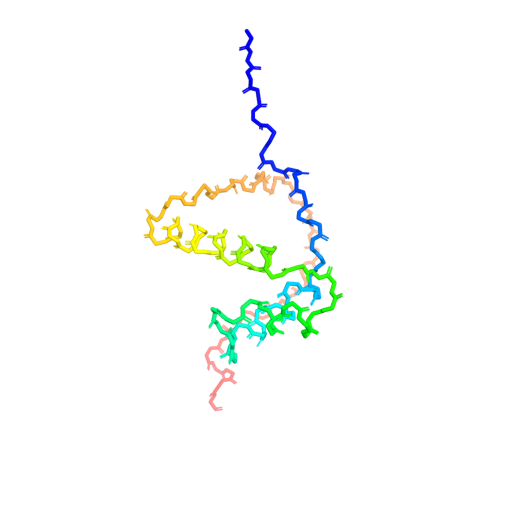OM 680 O O . ARG A 1 87 ? 36.024 -1.128 5.942 1.00 71.19 87 ARG A O 1
ATOM 687 N N . PRO A 1 88 ? 37.657 -1.539 4.437 1.00 70.62 88 PRO A N 1
ATOM 688 C CA . PRO A 1 88 ? 36.864 -2.449 3.627 1.00 70.62 88 PRO A CA 1
ATOM 689 C C . PRO A 1 88 ? 36.543 -3.682 4.466 1.00 70.62 88 PRO A C 1
ATOM 691 O O . PRO A 1 88 ? 37.408 -4.154 5.202 1.00 70.62 88 PRO A O 1
ATOM 694 N N . TRP A 1 89 ? 35.306 -4.155 4.373 1.00 60.66 89 TRP A N 1
ATOM 695 C CA . TRP A 1 89 ? 34.868 -5.357 5.067 1.00 60.66 89 TRP A CA 1
ATOM 696 C C . TRP A 1 89 ? 35.743 -6.530 4.611 1.00 60.66 89 TRP A C 1
ATOM 698 O O . TRP A 1 89 ? 35.868 -6.777 3.409 1.00 60.66 89 TRP A O 1
ATOM 708 N N . THR A 1 90 ? 36.404 -7.192 5.557 1.00 77.88 90 THR A N 1
ATOM 709 C CA . THR A 1 90 ? 37.263 -8.354 5.295 1.00 77.88 90 THR A CA 1
ATOM 710 C C . THR A 1 90 ? 36.661 -9.573 5.973 1.00 77.88 90 THR A C 1
ATOM 712 O O . THR A 1 90 ? 36.252 -9.476 7.128 1.00 77.88 90 THR A O 1
ATOM 715 N N . GLU A 1 91 ? 36.651 -10.717 5.279 1.00 63.50 91 GLU A N 1
ATOM 716 C CA . GLU A 1 91 ? 36.133 -12.006 5.781 1.00 63.50 91 GLU A CA 1
ATOM 717 C C . GLU A 1 91 ? 36.700 -12.410 7.156 1.00 63.50 91 GLU A C 1
ATOM 719 O O . GLU A 1 91 ? 36.059 -13.161 7.888 1.00 63.50 91 GLU A O 1
ATOM 724 N N . ASP A 1 92 ? 37.858 -11.871 7.546 1.00 67.56 92 ASP A N 1
ATOM 725 C CA . ASP A 1 92 ? 38.481 -12.082 8.856 1.00 67.56 92 ASP A CA 1
ATOM 726 C C . ASP A 1 92 ? 37.657 -11.565 10.057 1.00 67.56 92 ASP A C 1
ATOM 728 O O . ASP A 1 92 ? 37.929 -11.968 11.184 1.00 67.56 92 ASP A O 1
ATOM 732 N N . GLU A 1 93 ? 36.650 -10.701 9.863 1.00 65.25 93 GLU A N 1
ATOM 733 C CA . GLU A 1 93 ? 35.802 -10.187 10.960 1.00 65.25 93 GLU A CA 1
ATOM 734 C C . GLU A 1 93 ? 34.696 -11.167 11.411 1.00 65.25 93 GLU A C 1
ATOM 736 O O . GLU A 1 93 ? 33.996 -10.887 12.383 1.00 65.25 93 GLU A O 1
ATOM 741 N N . HIS A 1 94 ? 34.539 -12.320 10.746 1.00 63.44 94 HIS A N 1
ATOM 742 C CA . HIS A 1 94 ? 33.408 -13.239 10.952 1.00 63.44 94 HIS A CA 1
ATOM 743 C C . HIS A 1 94 ? 33.769 -14.647 11.451 1.00 63.44 94 HIS A C 1
ATOM 745 O O . HIS A 1 94 ? 32.921 -15.540 11.379 1.00 63.44 94 HIS A O 1
ATOM 751 N N . ARG A 1 95 ? 34.988 -14.871 11.960 1.00 51.69 95 ARG A N 1
ATOM 752 C CA . ARG A 1 95 ? 35.376 -16.176 12.522 1.00 51.69 95 ARG A CA 1
ATOM 753 C C . ARG A 1 95 ? 35.386 -16.195 14.049 1.00 51.69 95 ARG A C 1
ATOM 755 O O . ARG A 1 95 ? 35.955 -15.260 14.648 1.00 51.69 95 ARG A O 1
#

Organism: Salvia divinorum (NCBI:txid28513)

Nearest PDB structures (foldseek):
  2cu7-assembly1_A  TM=7.568E-01  e=2.080E-01  Homo sapiens
  6ltj-assembly1_O  TM=5.548E-01  e=9.040E-01  Homo sapiens
  7c4j-assembly1_B  TM=7.463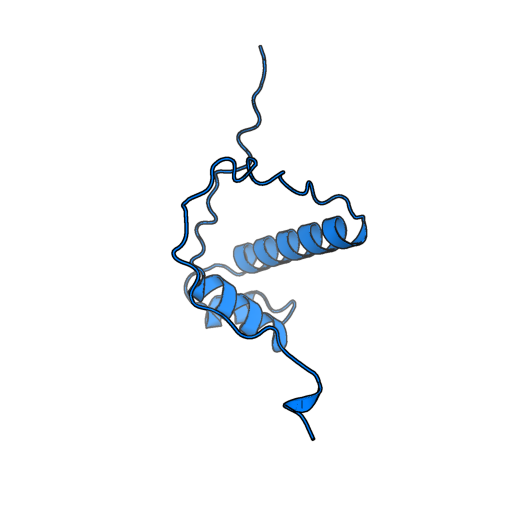E-01  e=3.243E+00  Saccharomyces cerevisiae S288C
  4czz-assembly1_B  TM=7.710E-01  e=7.932E+00  Homo sapiens
  2uxx-assembly1_B  TM=6.249E-01  e=5.764E+00  Homo sapiens

Secondary structure (DSSP, 8-state):
-------S----S--HHHHHHHHHHHHHHTT-HHHHHHHHSSS-HHHHHHHHHHHHHHHHHHHTT-----------S---------PPP-GGGG-

Mean predicted aligned error: 15.26 Å

pLDDT: mean 74.97, std 18.88, range [34.62, 94.5]

InterPro domains:
  IPR001005 SANT/Myb domain [cd00167] (13-56)
  IPR009057 Homedomain-like superfamily [SSF46689] (12-59)
  IPR044636 Transcription factor RADIALIS-like [PTHR43952] (1-81)

Foldseek 3Di:
DDDDDPDPPPPPPDDPVLVVLLVVCCVPAPPNLCVSCVSSVPDHSVVSVVVVVVVVVVVVCVVVVVPPPPPPPPPPDDPPPPDPPDPDDDPVVPD